Protein AF-A0AA96PUN8-F1 (afdb_monomer_lite)

Radius of gyration: 17.3 Å; chains: 1; bounding box: 35×37×58 Å

Structure (mmCIF, N/CA/C/O backbone):
data_AF-A0AA96PUN8-F1
#
_entry.id   AF-A0AA96PUN8-F1
#
loop_
_atom_site.group_PDB
_atom_site.id
_atom_site.type_symbol
_atom_site.label_atom_id
_atom_site.label_alt_id
_atom_site.label_comp_id
_atom_site.label_asym_id
_atom_site.label_entity_id
_atom_site.label_seq_id
_atom_site.pdbx_PDB_ins_code
_atom_site.Cartn_x
_atom_site.Cartn_y
_atom_site.Cartn_z
_atom_site.occupancy
_atom_site.B_iso_or_equiv
_atom_site.auth_seq_id
_atom_site.auth_comp_id
_atom_site.auth_asym_id
_atom_site.auth_atom_id
_atom_site.pdbx_PDB_model_num
ATOM 1 N N . MET A 1 1 ? 15.604 24.544 40.015 1.00 43.59 1 MET A N 1
ATOM 2 C CA . MET A 1 1 ? 14.631 24.270 38.938 1.00 43.59 1 MET A CA 1
ATOM 3 C C . MET A 1 1 ? 14.341 22.777 38.937 1.00 43.59 1 MET A C 1
ATOM 5 O O . MET A 1 1 ? 15.032 22.025 38.269 1.00 43.59 1 MET A O 1
ATOM 9 N N . THR A 1 2 ? 13.402 22.328 39.763 1.00 45.94 2 THR A N 1
ATOM 10 C CA . THR A 1 2 ? 12.961 20.927 39.797 1.00 45.94 2 THR A CA 1
ATOM 11 C C . THR A 1 2 ? 11.798 20.798 38.824 1.00 45.94 2 THR A C 1
ATOM 13 O O . THR A 1 2 ? 10.702 21.275 39.100 1.00 45.94 2 THR A O 1
ATOM 16 N N . GLY A 1 3 ? 12.058 20.238 37.643 1.00 51.56 3 GLY A N 1
ATOM 17 C CA . GLY A 1 3 ? 10.994 19.842 36.725 1.00 51.56 3 GLY A CA 1
ATOM 18 C C . GLY A 1 3 ? 10.163 18.724 37.355 1.00 51.56 3 GLY A C 1
ATOM 19 O O . GLY A 1 3 ? 10.712 17.826 37.992 1.00 51.56 3 GLY A O 1
ATOM 20 N N . ASN A 1 4 ? 8.841 18.793 37.218 1.00 48.91 4 ASN A N 1
ATOM 21 C CA . ASN A 1 4 ? 7.927 17.813 37.801 1.00 48.91 4 ASN A CA 1
ATOM 22 C C . ASN A 1 4 ? 8.054 16.454 37.089 1.00 48.91 4 ASN A C 1
ATOM 24 O O . ASN A 1 4 ? 7.504 16.265 36.006 1.00 48.91 4 ASN A O 1
ATOM 28 N N . ILE A 1 5 ? 8.734 15.505 37.739 1.00 67.62 5 ILE A N 1
ATOM 29 C CA . ILE A 1 5 ? 9.010 14.135 37.262 1.00 67.62 5 ILE A CA 1
ATOM 30 C C . ILE A 1 5 ? 7.718 13.378 36.888 1.00 67.62 5 ILE A C 1
ATOM 32 O O . ILE A 1 5 ? 7.649 12.748 35.840 1.00 67.62 5 ILE A O 1
ATOM 36 N N . TRP A 1 6 ? 6.646 13.556 37.664 1.00 57.12 6 TRP A N 1
ATOM 37 C CA . TRP A 1 6 ? 5.352 12.880 37.477 1.00 57.12 6 TRP A CA 1
ATOM 38 C C . TRP A 1 6 ? 4.591 13.240 36.191 1.00 57.12 6 TRP A C 1
ATOM 40 O O . TRP A 1 6 ? 3.678 12.519 35.794 1.00 57.12 6 TRP A O 1
ATOM 50 N N . ARG A 1 7 ? 4.890 14.396 35.580 1.00 66.44 7 ARG A N 1
ATOM 51 C CA . ARG A 1 7 ? 4.235 14.832 34.334 1.00 66.44 7 ARG A CA 1
ATOM 52 C C . ARG A 1 7 ? 4.849 14.122 33.132 1.00 66.44 7 ARG A C 1
ATOM 54 O O . ARG A 1 7 ? 4.115 13.635 32.284 1.00 66.44 7 ARG A O 1
ATOM 61 N N . LYS A 1 8 ? 6.177 14.000 33.150 1.00 64.88 8 LYS A N 1
ATOM 62 C CA . LYS A 1 8 ? 6.964 13.371 32.095 1.00 64.88 8 LYS A CA 1
ATOM 63 C C . LYS A 1 8 ? 6.662 11.875 31.967 1.00 64.88 8 LYS A C 1
ATOM 65 O O . LYS A 1 8 ? 6.353 11.422 30.882 1.00 64.88 8 LYS A O 1
ATOM 70 N N . GLU A 1 9 ? 6.586 11.146 33.084 1.00 67.62 9 GLU A N 1
ATOM 71 C CA . GLU A 1 9 ? 6.234 9.710 33.074 1.00 67.62 9 GLU A CA 1
ATOM 72 C C . GLU A 1 9 ? 4.839 9.415 32.488 1.00 67.62 9 GLU A C 1
ATOM 74 O O . GLU A 1 9 ? 4.594 8.324 31.976 1.00 67.62 9 GLU A O 1
ATOM 79 N N . LYS A 1 10 ? 3.893 10.361 32.594 1.00 66.44 10 LYS A N 1
ATOM 80 C CA . LYS A 1 10 ? 2.553 10.211 32.010 1.00 66.44 10 LYS A CA 1
ATOM 81 C C . LYS A 1 10 ? 2.542 10.488 30.510 1.00 66.44 10 LYS A C 1
ATOM 83 O O . LYS A 1 10 ? 1.826 9.782 29.815 1.00 66.44 10 LYS A O 1
ATOM 88 N N . GLU A 1 11 ? 3.298 11.486 30.056 1.00 66.62 11 GLU A N 1
ATOM 89 C CA . GLU A 1 11 ? 3.507 11.782 28.631 1.00 66.62 11 GLU A CA 1
ATOM 90 C C . GLU A 1 11 ? 4.247 10.616 27.953 1.00 66.62 11 GLU A C 1
ATOM 92 O O . GLU A 1 11 ? 3.703 10.030 27.026 1.00 66.62 11 GLU A O 1
ATOM 97 N N . ASP A 1 12 ? 5.368 10.149 28.517 1.00 70.31 12 ASP A N 1
ATOM 98 C CA . ASP A 1 12 ? 6.154 9.027 27.971 1.00 70.31 12 ASP A CA 1
ATOM 99 C C . ASP A 1 12 ? 5.308 7.740 27.815 1.00 70.31 12 ASP A C 1
ATOM 101 O O . ASP A 1 12 ? 5.407 7.017 26.824 1.00 70.31 12 ASP A O 1
ATOM 105 N N . ARG A 1 13 ? 4.426 7.448 28.785 1.00 71.31 13 ARG A N 1
ATOM 106 C CA . ARG A 1 13 ? 3.534 6.275 28.735 1.00 71.31 13 ARG A CA 1
ATOM 107 C C . ARG A 1 13 ? 2.400 6.425 27.714 1.00 71.31 13 ARG A C 1
ATOM 109 O O . ARG A 1 13 ? 1.951 5.421 27.165 1.00 71.31 13 ARG A O 1
ATOM 116 N N . GLN A 1 14 ? 1.917 7.649 27.506 1.00 67.50 14 GLN A N 1
ATOM 117 C CA . GLN A 1 14 ? 0.894 7.962 26.507 1.00 67.50 14 GLN A CA 1
ATOM 118 C C . GLN A 1 14 ? 1.475 7.790 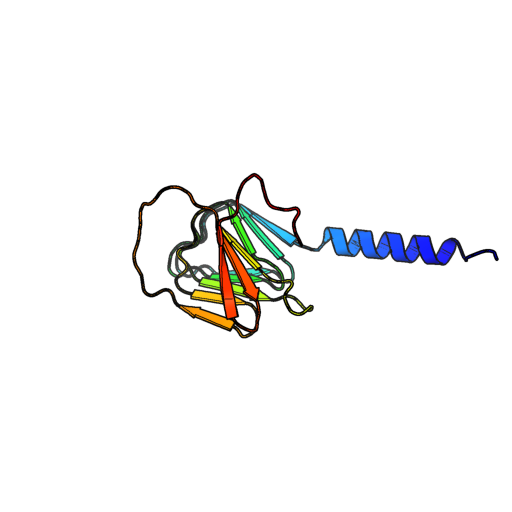25.094 1.00 67.50 14 GLN A C 1
ATOM 120 O O . GLN A 1 14 ? 0.859 7.121 24.264 1.00 67.50 14 GLN A O 1
ATOM 125 N N . ASP A 1 15 ? 2.694 8.290 24.872 1.00 70.31 15 ASP A N 1
ATOM 126 C CA . ASP A 1 15 ? 3.433 8.153 23.613 1.00 70.31 15 ASP A CA 1
ATOM 127 C C . ASP A 1 15 ? 3.705 6.672 23.286 1.00 70.31 15 ASP A C 1
ATOM 129 O O . ASP A 1 15 ? 3.528 6.231 22.150 1.00 70.31 15 ASP A O 1
ATOM 133 N N . GLU A 1 16 ? 4.062 5.850 24.283 1.00 71.69 16 GLU A N 1
ATOM 134 C CA . GLU A 1 16 ? 4.226 4.399 24.101 1.00 71.69 16 GLU A CA 1
ATOM 135 C C . GLU A 1 16 ? 2.927 3.678 23.693 1.00 71.69 16 GLU A C 1
ATOM 137 O O . GLU A 1 16 ? 2.965 2.723 22.909 1.00 71.69 16 GLU A O 1
ATOM 142 N N . GLU A 1 17 ? 1.773 4.082 24.230 1.00 69.50 17 GLU A N 1
ATOM 143 C CA . GLU A 1 17 ? 0.470 3.510 23.860 1.00 69.50 17 GLU A CA 1
ATOM 144 C C . GLU A 1 17 ? 0.008 3.948 22.466 1.00 69.50 17 GLU A C 1
ATOM 146 O O . GLU A 1 17 ? -0.569 3.136 21.732 1.00 69.50 17 GLU A O 1
ATOM 151 N N . GLU A 1 18 ? 0.297 5.188 22.068 1.00 67.50 18 GLU A N 1
ATOM 152 C CA . GLU A 1 18 ? 0.078 5.661 20.699 1.00 67.50 18 GLU A CA 1
ATOM 153 C C . GLU A 1 18 ? 0.979 4.917 19.709 1.00 67.50 18 GLU A C 1
ATOM 155 O O . GLU A 1 18 ? 0.481 4.386 18.712 1.00 67.50 18 GLU A O 1
ATOM 160 N N . LEU A 1 19 ? 2.267 4.748 20.033 1.00 67.88 19 LEU A N 1
ATOM 161 C CA . LEU A 1 19 ? 3.223 3.973 19.232 1.00 67.88 19 LEU A CA 1
ATOM 162 C C . LEU A 1 19 ? 2.802 2.508 19.058 1.00 67.88 19 LEU A C 1
ATOM 164 O O . LEU A 1 19 ? 3.011 1.930 17.990 1.00 67.88 19 LEU A O 1
ATOM 168 N N . LYS A 1 20 ? 2.165 1.894 20.064 1.00 66.44 20 LYS A N 1
ATOM 169 C CA . LYS A 1 20 ? 1.625 0.525 19.946 1.00 66.44 20 LYS A CA 1
ATOM 170 C C . LYS A 1 20 ? 0.480 0.407 18.940 1.00 66.44 20 LYS A C 1
ATOM 172 O O . LYS A 1 20 ? 0.241 -0.693 18.444 1.00 66.44 20 LYS A O 1
ATOM 177 N N . ASN A 1 21 ? -0.205 1.506 18.627 1.00 72.75 21 ASN A N 1
ATOM 178 C CA . ASN A 1 21 ? -1.385 1.511 17.766 1.00 72.75 21 ASN A CA 1
ATOM 179 C C . ASN A 1 21 ? -1.150 2.151 16.389 1.00 72.75 21 ASN A C 1
ATOM 181 O O . ASN A 1 21 ? -2.092 2.258 15.614 1.00 72.75 21 ASN A O 1
ATOM 185 N N . ILE A 1 22 ? 0.081 2.512 16.012 1.00 82.19 22 ILE A N 1
ATOM 186 C CA . ILE A 1 22 ? 0.343 3.192 14.725 1.00 82.19 22 ILE A CA 1
ATOM 187 C C . ILE A 1 22 ? 0.027 2.346 13.482 1.00 82.19 22 ILE A C 1
ATOM 189 O O . ILE A 1 22 ? -0.172 2.897 12.397 1.00 82.19 22 ILE A O 1
ATOM 193 N N . GLY A 1 23 ? -0.035 1.014 13.599 1.00 88.25 23 GLY A N 1
ATOM 194 C CA . GLY A 1 23 ? -0.301 0.161 12.446 1.00 88.25 23 GLY A CA 1
ATOM 195 C C . GLY A 1 23 ? -0.708 -1.274 12.762 1.00 88.25 23 GLY A C 1
ATOM 196 O O . GLY A 1 23 ? -0.356 -1.837 13.795 1.00 88.25 23 GLY A O 1
ATOM 197 N N . GLN A 1 24 ? -1.444 -1.872 11.828 1.00 94.12 24 GLN A N 1
ATOM 198 C CA . GLN A 1 24 ? -1.898 -3.262 11.873 1.00 94.12 24 GLN A CA 1
ATOM 199 C C . GLN A 1 24 ? -1.130 -4.146 10.885 1.00 94.12 24 GLN A C 1
ATOM 201 O O . GLN A 1 24 ? -0.546 -3.668 9.912 1.00 94.12 24 GLN A O 1
ATOM 206 N N . PHE A 1 25 ? -1.181 -5.461 11.101 1.00 96.50 25 PHE A N 1
ATOM 207 C CA . PHE A 1 25 ? -0.645 -6.453 10.171 1.00 96.50 25 PHE A CA 1
ATOM 208 C C . PHE A 1 25 ? -1.762 -7.334 9.619 1.00 96.50 25 PHE A C 1
ATOM 210 O O . PHE A 1 25 ? -2.535 -7.919 10.374 1.00 96.50 25 PHE A O 1
ATOM 217 N N . PHE A 1 26 ? -1.778 -7.506 8.302 1.00 97.94 26 PHE A N 1
ATOM 218 C CA . PHE A 1 26 ? -2.610 -8.482 7.611 1.00 97.94 26 PHE A CA 1
ATOM 219 C C . PHE A 1 26 ? -1.717 -9.479 6.871 1.00 97.94 26 PHE A C 1
ATOM 221 O O . PHE A 1 26 ? -0.793 -9.091 6.159 1.00 97.94 26 PHE A O 1
ATOM 228 N N . ARG A 1 27 ? -1.979 -10.778 7.036 1.00 98.19 27 ARG A N 1
ATOM 229 C CA . ARG A 1 27 ? -1.271 -11.852 6.324 1.00 98.19 27 ARG A CA 1
ATOM 230 C C . ARG A 1 27 ? -2.231 -12.527 5.359 1.00 98.19 27 ARG A C 1
ATOM 232 O O . ARG A 1 27 ? -3.192 -13.154 5.794 1.00 98.19 27 ARG A O 1
ATOM 239 N N . GLY A 1 28 ? -1.943 -12.430 4.066 1.00 97.75 28 GLY A N 1
ATOM 240 C CA . GLY A 1 28 ? -2.759 -13.026 3.017 1.00 97.75 28 GLY A CA 1
ATOM 241 C C . GLY A 1 28 ? -2.866 -12.150 1.776 1.00 97.75 28 GLY A C 1
ATOM 242 O O . GLY A 1 28 ? -2.435 -11.000 1.756 1.00 97.75 28 GLY A O 1
ATOM 243 N N . THR A 1 29 ? -3.468 -12.719 0.736 1.00 98.12 29 THR A N 1
ATOM 244 C CA . THR A 1 29 ? -3.746 -12.018 -0.519 1.00 98.12 29 THR A CA 1
ATOM 245 C C . THR A 1 29 ? -5.174 -11.496 -0.520 1.00 98.12 29 THR A C 1
ATOM 247 O O . THR A 1 29 ? -6.116 -12.274 -0.355 1.00 98.12 29 THR A O 1
ATOM 250 N N . LEU A 1 30 ? -5.326 -10.201 -0.780 1.00 98.38 30 LEU A N 1
ATOM 251 C CA . LEU A 1 30 ? -6.609 -9.570 -1.058 1.00 98.38 30 LEU A CA 1
ATOM 252 C C . LEU A 1 30 ? -6.995 -9.822 -2.513 1.00 98.38 30 LEU A C 1
ATOM 254 O O . LEU A 1 30 ? -6.222 -9.550 -3.431 1.00 98.38 30 LEU A O 1
ATOM 258 N N . ARG A 1 31 ? -8.188 -10.369 -2.717 1.00 97.62 31 ARG A N 1
ATOM 259 C CA . ARG A 1 31 ? -8.739 -10.784 -4.010 1.00 97.62 31 ARG A CA 1
ATOM 260 C C . ARG A 1 31 ? -9.883 -9.868 -4.434 1.00 97.62 31 ARG A C 1
ATOM 262 O O . ARG A 1 31 ? -10.375 -9.063 -3.651 1.00 97.62 31 ARG A O 1
ATOM 269 N N . PHE A 1 32 ? -10.311 -10.019 -5.685 1.00 96.50 32 PHE A N 1
ATOM 270 C CA . PHE A 1 32 ? -11.403 -9.251 -6.279 1.00 96.50 32 PHE A CA 1
ATOM 271 C C . PHE A 1 32 ? -12.619 -9.124 -5.344 1.00 96.50 32 PHE A C 1
ATOM 273 O O . PHE A 1 32 ? -13.109 -10.124 -4.816 1.00 96.50 32 PHE A O 1
ATOM 280 N N . GLY A 1 33 ? -13.102 -7.895 -5.159 1.00 96.44 33 GLY A N 1
ATOM 281 C CA . GLY A 1 33 ? -14.257 -7.569 -4.324 1.00 96.44 33 GLY A CA 1
ATOM 282 C C . GLY A 1 33 ? -13.975 -7.517 -2.820 1.00 96.44 33 GLY A C 1
ATOM 283 O O . GLY A 1 33 ? -14.852 -7.106 -2.066 1.00 96.44 33 GLY A O 1
ATOM 284 N N . GLN A 1 34 ? -12.782 -7.909 -2.363 1.00 98.44 34 GLN A N 1
ATOM 285 C CA . GLN A 1 34 ? -12.419 -7.807 -0.952 1.00 98.44 34 GLN A CA 1
ATOM 286 C C . GLN A 1 34 ? -11.983 -6.385 -0.601 1.00 98.44 34 GLN A C 1
ATOM 288 O O . GLN A 1 34 ? -11.261 -5.736 -1.361 1.00 98.44 34 GLN A O 1
ATOM 293 N N . VAL A 1 35 ? -12.395 -5.938 0.584 1.00 98.56 35 VAL A N 1
ATOM 294 C CA . VAL A 1 35 ? -12.044 -4.635 1.148 1.00 98.56 35 VAL A CA 1
ATOM 295 C C . VAL A 1 35 ? -11.385 -4.856 2.504 1.00 98.56 35 VAL A C 1
ATOM 297 O O . VAL A 1 35 ? -11.927 -5.574 3.343 1.00 98.56 35 VAL A O 1
ATOM 300 N N . LEU A 1 36 ? -10.215 -4.254 2.705 1.00 98.31 36 LEU A N 1
ATOM 301 C CA . LEU A 1 36 ? -9.506 -4.225 3.981 1.00 98.31 36 LEU A CA 1
ATOM 302 C C . LEU A 1 36 ? -9.435 -2.787 4.481 1.00 98.31 36 LEU A C 1
ATOM 304 O O . LEU A 1 36 ? -8.828 -1.944 3.824 1.00 98.31 36 LEU A O 1
ATOM 308 N N . GLU A 1 37 ? -10.042 -2.523 5.633 1.00 98.06 37 GLU A N 1
ATOM 309 C CA . GLU A 1 37 ? -10.086 -1.197 6.249 1.00 98.06 37 GLU A CA 1
ATOM 310 C C . GLU A 1 37 ? -9.313 -1.193 7.571 1.00 98.06 37 GLU A C 1
ATOM 312 O O . GLU A 1 37 ? -9.433 -2.125 8.366 1.00 98.06 37 GLU A O 1
ATOM 317 N N . SER A 1 38 ? -8.520 -0.147 7.799 1.00 95.94 38 SER A N 1
ATOM 318 C CA . SER A 1 38 ? -7.776 0.085 9.037 1.00 95.94 38 SER A CA 1
ATOM 319 C C . SER A 1 38 ? -7.932 1.534 9.494 1.00 95.94 38 SER A C 1
ATOM 321 O O . SER A 1 38 ? -7.754 2.473 8.713 1.00 95.94 38 SER A O 1
ATOM 323 N N . GLU A 1 39 ? -8.207 1.723 10.784 1.00 93.81 39 GLU A N 1
ATOM 324 C CA . GLU A 1 39 ? -8.216 3.038 11.445 1.00 93.81 39 GLU A CA 1
ATOM 325 C C . GLU A 1 39 ? -6.800 3.556 11.754 1.00 93.81 39 GLU A C 1
ATOM 327 O O . GLU A 1 39 ? -6.645 4.633 12.322 1.00 93.81 39 GLU A O 1
ATOM 332 N N . THR A 1 40 ? -5.766 2.805 11.371 1.00 94.12 40 THR A N 1
ATOM 333 C CA . THR A 1 40 ? -4.348 3.142 11.546 1.00 94.12 40 THR A CA 1
ATOM 334 C C . THR A 1 40 ? -3.585 2.765 10.268 1.00 94.12 40 THR A C 1
ATOM 336 O O . THR A 1 40 ? -4.202 2.427 9.248 1.00 94.12 40 THR A O 1
ATOM 339 N N . GLY A 1 41 ? -2.250 2.802 10.269 1.00 95.50 41 GLY A N 1
ATOM 340 C CA . GLY A 1 41 ? -1.470 2.235 9.165 1.00 95.50 41 GLY A CA 1
ATOM 341 C C . GLY A 1 41 ? -1.724 0.732 8.979 1.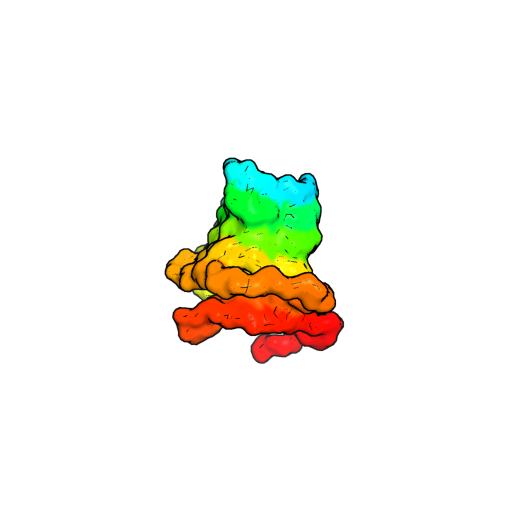00 95.50 41 GLY A C 1
ATOM 342 O O . GLY A 1 41 ? -2.257 0.054 9.861 1.00 95.50 41 GLY A O 1
ATOM 343 N N . ILE A 1 42 ? -1.339 0.171 7.833 1.00 97.38 42 ILE A N 1
ATOM 344 C CA . ILE A 1 42 ? -1.429 -1.280 7.627 1.00 97.38 42 ILE A CA 1
ATOM 345 C C . ILE A 1 42 ? -0.272 -1.842 6.812 1.00 97.38 42 ILE A C 1
ATOM 347 O O . ILE A 1 42 ? 0.096 -1.323 5.757 1.00 97.38 42 ILE A O 1
ATOM 351 N N . VAL A 1 43 ? 0.270 -2.955 7.298 1.00 98.19 43 VAL A N 1
ATOM 352 C CA . VAL A 1 43 ? 1.255 -3.778 6.604 1.00 98.19 43 VAL A CA 1
ATOM 353 C C . VAL A 1 43 ? 0.578 -5.056 6.123 1.00 98.19 43 VAL A C 1
ATOM 355 O O . VAL A 1 43 ? 0.079 -5.858 6.910 1.00 98.19 43 VAL A O 1
ATOM 358 N N . ILE A 1 44 ? 0.589 -5.262 4.814 1.00 98.69 44 ILE A N 1
ATOM 359 C CA . ILE A 1 44 ? 0.041 -6.427 4.129 1.00 98.69 44 ILE A CA 1
ATOM 360 C C . ILE A 1 44 ? 1.211 -7.325 3.746 1.00 98.69 44 ILE A C 1
ATOM 362 O O . ILE A 1 44 ? 2.056 -6.958 2.932 1.00 98.69 44 ILE A O 1
ATOM 366 N N . ILE A 1 45 ? 1.260 -8.515 4.332 1.00 98.38 45 ILE A N 1
ATOM 367 C CA . ILE A 1 45 ? 2.194 -9.577 3.965 1.00 98.38 45 ILE A CA 1
ATOM 368 C C . ILE A 1 45 ? 1.469 -10.474 2.961 1.00 98.38 45 ILE A C 1
ATOM 370 O O . ILE A 1 45 ? 0.782 -11.428 3.341 1.00 98.38 45 ILE A O 1
ATOM 374 N N . GLY A 1 46 ? 1.576 -10.108 1.685 1.00 98.06 46 GLY A N 1
ATOM 375 C CA . GLY A 1 46 ? 0.858 -10.723 0.575 1.00 98.06 46 GLY A CA 1
ATOM 376 C C . GLY A 1 46 ? 0.577 -9.728 -0.548 1.00 98.06 46 GLY A C 1
ATOM 377 O O . GLY A 1 46 ? 1.129 -8.627 -0.580 1.00 98.06 46 GLY A O 1
ATOM 378 N N . ASP A 1 47 ? -0.289 -10.128 -1.475 1.00 98.00 47 ASP A N 1
ATOM 379 C CA . ASP A 1 47 ? -0.640 -9.330 -2.650 1.00 98.00 47 ASP A CA 1
ATOM 380 C C . ASP A 1 47 ? -2.000 -8.631 -2.487 1.00 98.00 47 ASP A C 1
ATOM 382 O O . ASP A 1 47 ? -2.889 -9.093 -1.769 1.00 98.00 47 ASP A O 1
ATOM 386 N N . VAL A 1 48 ? -2.183 -7.534 -3.217 1.00 98.25 48 VAL A N 1
ATOM 387 C CA . VAL A 1 48 ? -3.468 -6.859 -3.416 1.00 98.25 48 VAL A CA 1
ATOM 388 C C . VAL A 1 48 ? -3.817 -6.982 -4.892 1.00 98.25 48 VAL A C 1
ATOM 390 O O . VAL A 1 48 ? -3.276 -6.259 -5.730 1.00 98.25 48 VAL A O 1
ATOM 393 N N . GLU A 1 49 ? -4.683 -7.930 -5.228 1.00 97.75 49 GLU A N 1
ATOM 394 C CA . GLU A 1 49 ? -5.044 -8.241 -6.613 1.00 97.75 49 GLU A CA 1
ATOM 395 C C . GLU A 1 49 ? -6.030 -7.216 -7.215 1.00 97.75 49 GLU A C 1
ATOM 397 O O . GLU A 1 49 ? -6.660 -6.451 -6.481 1.00 97.75 49 GLU A O 1
ATOM 402 N N . PRO A 1 50 ? -6.176 -7.176 -8.556 1.00 96.69 50 PRO A N 1
ATOM 403 C CA . PRO A 1 50 ? -7.147 -6.320 -9.238 1.00 96.69 50 PRO A CA 1
ATOM 404 C C . PRO A 1 50 ? -8.564 -6.448 -8.668 1.00 96.69 50 PRO A C 1
ATOM 406 O O . PRO A 1 50 ? -9.031 -7.553 -8.371 1.00 96.69 50 PRO A O 1
ATOM 409 N N . GLY A 1 51 ? -9.251 -5.315 -8.522 1.00 96.50 51 GLY A N 1
ATOM 410 C CA . GLY A 1 51 ? -10.585 -5.237 -7.925 1.00 96.50 51 GLY A CA 1
ATOM 411 C C . GLY A 1 51 ? -10.639 -5.461 -6.410 1.00 96.50 51 GLY A C 1
ATOM 412 O O . GLY A 1 51 ? -11.736 -5.456 -5.855 1.00 96.50 51 GLY A O 1
ATOM 413 N N . ALA A 1 52 ? -9.503 -5.667 -5.736 1.00 98.50 52 ALA A N 1
ATOM 414 C CA . ALA A 1 52 ? -9.417 -5.578 -4.283 1.00 98.50 52 ALA A CA 1
ATOM 415 C C . ALA A 1 52 ? -9.143 -4.135 -3.834 1.00 98.50 52 ALA A C 1
ATOM 417 O O . ALA A 1 52 ? -8.555 -3.344 -4.581 1.00 98.50 52 ALA A O 1
ATOM 418 N N . GLN A 1 53 ? -9.528 -3.805 -2.602 1.00 98.62 53 GLN A N 1
ATOM 419 C CA . GLN A 1 53 ? -9.391 -2.463 -2.045 1.00 98.62 53 GLN A CA 1
ATOM 420 C C . GLN A 1 53 ? -8.769 -2.476 -0.647 1.00 98.62 53 GLN A C 1
ATOM 422 O O . GLN A 1 53 ? -9.142 -3.274 0.209 1.00 98.62 53 GLN A O 1
ATOM 427 N N . VAL A 1 54 ? -7.847 -1.546 -0.407 1.00 98.69 54 VAL A N 1
ATOM 428 C CA . VAL A 1 54 ? -7.264 -1.276 0.914 1.00 98.69 54 VAL A CA 1
ATOM 429 C C . VAL A 1 54 ? -7.552 0.171 1.295 1.00 98.69 54 VAL A C 1
ATOM 431 O O . VAL A 1 54 ? -7.317 1.072 0.490 1.00 98.69 54 VAL A O 1
ATOM 434 N N . ILE A 1 55 ? -8.045 0.403 2.508 1.00 98.44 55 ILE A N 1
ATOM 435 C CA . ILE A 1 55 ? -8.300 1.729 3.076 1.00 98.44 55 ILE A CA 1
ATOM 436 C C . ILE A 1 55 ? -7.586 1.814 4.422 1.00 98.44 55 ILE A C 1
ATOM 438 O O . ILE A 1 55 ? -7.820 0.983 5.292 1.00 98.44 55 ILE A O 1
ATOM 442 N N . ALA A 1 56 ? -6.728 2.811 4.608 1.00 97.56 56 ALA A N 1
ATOM 443 C CA . ALA A 1 56 ? -6.017 3.017 5.864 1.00 97.56 56 ALA A CA 1
ATOM 444 C C . ALA A 1 56 ? -6.024 4.490 6.275 1.00 97.56 56 ALA A C 1
ATOM 446 O O . ALA A 1 56 ? -5.736 5.373 5.460 1.00 97.56 56 ALA A O 1
ATOM 447 N N . ARG A 1 57 ? -6.269 4.747 7.565 1.00 94.81 57 ARG A N 1
ATOM 448 C CA . ARG A 1 57 ? -5.958 6.030 8.220 1.00 94.81 57 ARG A CA 1
ATOM 449 C C . ARG A 1 57 ? -4.512 6.058 8.719 1.00 94.81 57 ARG A C 1
ATOM 451 O O . ARG A 1 57 ? -4.218 6.402 9.855 1.00 94.81 57 ARG A O 1
ATOM 458 N N . GLY A 1 58 ? -3.614 5.654 7.836 1.00 94.75 58 GLY A N 1
ATOM 459 C CA . GLY A 1 58 ? -2.182 5.828 7.965 1.00 94.75 58 GLY A CA 1
ATOM 460 C C . GLY A 1 58 ? -1.521 5.446 6.650 1.00 94.75 58 GLY A C 1
ATOM 461 O O . GLY A 1 58 ? -2.146 5.457 5.582 1.00 94.75 58 GLY A O 1
ATOM 462 N N . SER A 1 59 ? -0.255 5.063 6.734 1.00 96.75 59 SER A N 1
ATOM 463 C CA . SER A 1 59 ? 0.484 4.529 5.593 1.00 96.75 59 SER A CA 1
ATOM 464 C C . SER A 1 59 ? 0.108 3.077 5.292 1.00 96.75 59 SER A C 1
ATOM 466 O O . SER A 1 59 ? -0.249 2.307 6.185 1.00 96.75 59 SER A O 1
ATOM 468 N N . VAL A 1 60 ? 0.222 2.688 4.021 1.00 98.25 60 VAL A N 1
ATOM 469 C CA . VAL A 1 60 ? -0.017 1.312 3.561 1.00 98.25 60 VAL A CA 1
ATOM 470 C C . VAL A 1 60 ? 1.282 0.720 3.035 1.00 98.25 60 VAL A C 1
ATOM 472 O O . VAL A 1 60 ? 1.907 1.275 2.134 1.00 98.25 60 VAL A O 1
ATOM 475 N N . VAL A 1 61 ? 1.675 -0.441 3.547 1.00 98.19 61 VAL A N 1
ATOM 476 C CA . VAL A 1 61 ? 2.855 -1.173 3.077 1.00 98.19 61 VAL A CA 1
ATOM 477 C C . VAL A 1 61 ? 2.423 -2.537 2.568 1.00 98.19 61 VAL A C 1
ATOM 479 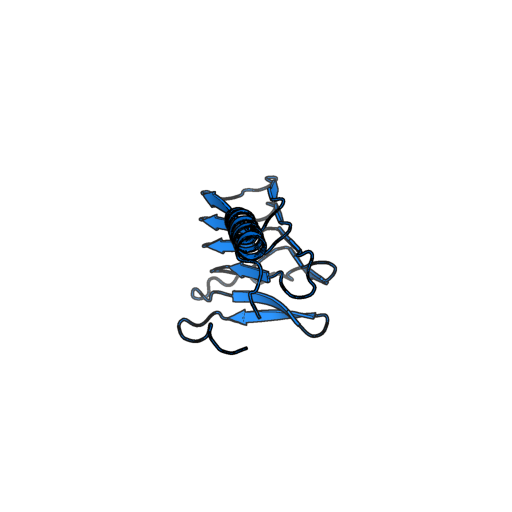O O . VAL A 1 61 ? 1.888 -3.340 3.320 1.00 98.19 61 VAL A O 1
ATOM 482 N N . VAL A 1 62 ? 2.680 -2.826 1.295 1.00 98.31 62 VAL A N 1
ATOM 483 C CA . VAL A 1 62 ? 2.399 -4.124 0.674 1.00 98.31 62 VAL A CA 1
ATOM 484 C C . VAL A 1 62 ? 3.713 -4.857 0.433 1.00 98.31 62 VAL A C 1
ATOM 486 O O . VAL A 1 62 ? 4.469 -4.551 -0.491 1.00 98.31 62 VAL A O 1
ATOM 489 N N . ILE A 1 63 ? 3.991 -5.867 1.248 1.00 97.56 63 ILE A N 1
ATOM 490 C CA . ILE A 1 63 ? 5.113 -6.788 1.050 1.00 97.56 63 ILE A CA 1
ATOM 491 C C . ILE A 1 63 ? 4.711 -7.821 -0.019 1.00 97.56 63 ILE A C 1
ATOM 493 O O . ILE A 1 63 ? 4.527 -9.002 0.262 1.00 97.56 63 ILE A O 1
ATOM 497 N N . GLY A 1 64 ? 4.520 -7.336 -1.250 1.00 96.19 64 GLY A N 1
ATOM 498 C CA . GLY A 1 64 ? 4.021 -8.096 -2.397 1.00 96.19 64 GLY A CA 1
ATOM 499 C C . GLY A 1 64 ? 3.670 -7.199 -3.589 1.00 96.19 64 GLY A C 1
ATOM 500 O O . GLY A 1 64 ? 4.218 -6.099 -3.746 1.00 96.19 64 GLY A O 1
ATOM 501 N N . HIS A 1 65 ? 2.761 -7.674 -4.441 1.00 95.81 65 HIS A N 1
ATOM 502 C CA . HIS A 1 65 ? 2.223 -6.932 -5.577 1.00 95.81 65 HIS A CA 1
ATOM 503 C C . HIS A 1 65 ? 1.007 -6.108 -5.177 1.00 95.81 65 HIS A C 1
ATOM 505 O O . HIS A 1 65 ? -0.026 -6.640 -4.781 1.00 95.81 65 HIS A O 1
ATOM 511 N N . LEU A 1 66 ? 1.094 -4.801 -5.385 1.00 96.69 66 LEU A N 1
ATOM 512 C CA . LEU A 1 66 ? -0.044 -3.901 -5.317 1.00 96.69 66 LEU A CA 1
ATOM 513 C C . LEU A 1 66 ? -0.590 -3.688 -6.735 1.00 96.69 66 LEU A C 1
ATOM 515 O O . LEU A 1 66 ? -0.039 -2.881 -7.485 1.00 96.69 66 LEU A O 1
ATOM 519 N N . LYS A 1 67 ? -1.647 -4.423 -7.096 1.00 95.94 67 LYS A N 1
ATOM 520 C CA . LYS A 1 67 ? -2.378 -4.306 -8.374 1.00 95.94 67 LYS A CA 1
ATOM 521 C C . LYS A 1 67 ? -3.774 -3.709 -8.205 1.00 95.94 67 LYS A C 1
ATOM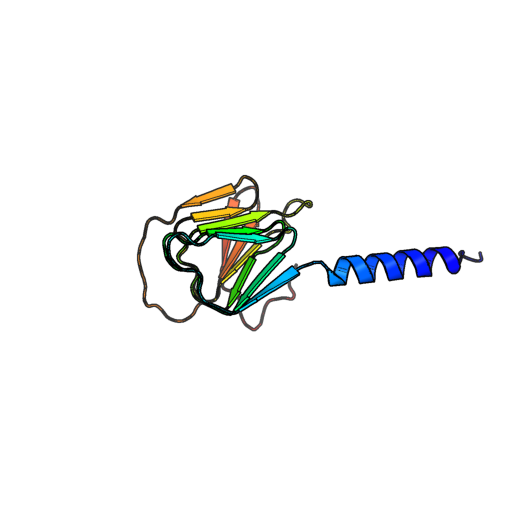 523 O O . LYS A 1 67 ? -4.270 -3.086 -9.132 1.00 95.94 67 LYS A O 1
ATOM 528 N N . GLY A 1 68 ? -4.406 -3.911 -7.051 1.00 97.06 68 GLY A N 1
ATOM 529 C CA . GLY A 1 68 ? -5.725 -3.362 -6.743 1.00 97.06 68 GLY A CA 1
ATOM 530 C C . GLY A 1 68 ? -5.704 -1.867 -6.427 1.00 97.06 68 GLY A C 1
ATOM 531 O O . GLY A 1 68 ? -4.809 -1.118 -6.834 1.00 97.06 68 GLY A O 1
ATOM 532 N N . THR A 1 69 ? -6.713 -1.437 -5.680 1.00 98.19 69 THR A N 1
ATOM 533 C CA . THR A 1 69 ? -6.905 -0.045 -5.281 1.00 98.19 69 THR A CA 1
ATOM 534 C C . THR A 1 69 ? -6.474 0.181 -3.835 1.00 98.19 69 THR A C 1
ATOM 536 O O . THR A 1 69 ? -6.749 -0.634 -2.957 1.00 98.19 69 THR A O 1
ATOM 539 N N . VAL A 1 70 ? -5.828 1.314 -3.565 1.00 98.38 70 VAL A N 1
ATOM 540 C CA . VAL A 1 70 ? -5.422 1.692 -2.208 1.00 98.38 70 VAL A CA 1
ATOM 541 C C . VAL A 1 70 ? -5.728 3.155 -1.905 1.00 98.38 70 VAL A C 1
ATOM 543 O O . VAL A 1 70 ? -5.486 4.051 -2.722 1.00 98.38 70 VAL A O 1
ATOM 546 N N . TYR A 1 71 ? -6.233 3.371 -0.696 1.00 98.25 71 TYR A N 1
ATOM 547 C CA . TYR A 1 71 ? -6.531 4.656 -0.090 1.00 98.25 71 TYR A CA 1
ATOM 548 C C . TYR A 1 71 ? -5.729 4.777 1.207 1.00 98.25 71 TYR A C 1
ATOM 550 O O . TYR A 1 71 ? -5.906 3.971 2.117 1.00 98.25 71 TYR A O 1
ATOM 558 N N . ALA A 1 72 ? -4.854 5.774 1.284 1.00 97.62 72 ALA A N 1
ATOM 559 C CA . ALA A 1 72 ? -4.057 6.087 2.465 1.00 97.62 72 ALA A CA 1
ATOM 560 C C . ALA A 1 72 ? -4.285 7.545 2.884 1.00 97.62 72 ALA A C 1
ATOM 562 O O . ALA A 1 72 ? -4.501 8.419 2.039 1.00 97.62 72 ALA A O 1
ATOM 563 N N . GLN A 1 73 ? -4.226 7.831 4.179 1.00 95.00 73 GLN A N 1
ATOM 564 C CA . GLN A 1 73 ? -4.274 9.194 4.714 1.00 95.00 73 GLN A CA 1
ATOM 565 C C . GLN A 1 73 ? -3.680 9.229 6.121 1.00 95.00 73 GLN A C 1
ATOM 567 O O . GLN A 1 73 ? -3.806 8.254 6.844 1.00 95.00 73 GLN A O 1
ATOM 572 N N . SER A 1 74 ? -3.087 10.348 6.523 1.00 89.25 74 SER A N 1
ATOM 573 C CA . SER A 1 74 ? -2.665 10.606 7.907 1.00 89.25 74 SER A CA 1
ATOM 574 C C . SER A 1 74 ? -3.386 11.869 8.389 1.00 89.25 74 SER A C 1
ATOM 576 O O . SER A 1 74 ? -3.726 12.708 7.543 1.00 89.25 74 SER A O 1
ATOM 578 N N . PRO A 1 75 ? -3.656 12.017 9.700 1.00 83.44 75 PRO A N 1
ATOM 579 C CA . PRO A 1 75 ? -4.063 13.295 10.276 1.00 83.44 75 PRO A CA 1
ATOM 580 C C . PRO A 1 75 ? -3.077 14.421 9.949 1.00 83.44 75 PRO A C 1
ATOM 582 O O . PRO A 1 75 ? -3.501 15.548 9.689 1.00 83.44 75 PRO A O 1
ATOM 585 N N . GLU A 1 76 ? -1.780 14.110 9.906 1.00 81.19 76 GLU A N 1
ATOM 586 C CA . GLU A 1 76 ? -0.744 15.089 9.608 1.00 81.19 76 GLU A CA 1
ATOM 587 C C . GLU A 1 76 ? -0.440 15.169 8.099 1.00 81.19 76 GLU A C 1
ATOM 589 O O . GLU A 1 76 ? -0.284 14.144 7.415 1.00 81.19 76 GLU A O 1
ATOM 594 N N . PRO A 1 77 ? -0.361 16.386 7.526 1.00 75.31 77 PRO A N 1
ATOM 595 C CA . PRO A 1 77 ? -0.066 16.563 6.111 1.00 75.31 77 PRO A CA 1
ATOM 596 C C . PRO A 1 77 ? 1.299 15.989 5.716 1.00 75.31 77 PRO A C 1
ATOM 598 O O . PRO A 1 77 ? 2.331 16.379 6.244 1.00 75.31 77 PRO A O 1
ATOM 601 N N . GLY A 1 78 ? 1.310 15.124 4.701 1.00 76.12 78 GLY A N 1
ATOM 602 C CA . GLY A 1 78 ? 2.546 14.623 4.089 1.00 76.12 78 GLY A CA 1
ATOM 603 C C . GLY A 1 78 ? 3.133 13.360 4.723 1.00 76.12 78 GLY A C 1
ATOM 604 O O . GLY A 1 78 ? 4.030 12.774 4.124 1.00 76.12 78 GLY A O 1
ATOM 605 N N . GLU A 1 79 ? 2.598 12.889 5.850 1.00 86.00 79 GLU A N 1
ATOM 606 C CA . GLU A 1 79 ? 3.111 11.683 6.516 1.00 86.00 79 GLU A CA 1
ATOM 607 C C . GLU A 1 79 ? 2.666 10.370 5.864 1.00 86.00 79 GLU A C 1
ATOM 609 O O . GLU A 1 79 ? 3.376 9.365 5.901 1.00 86.00 79 GLU A O 1
ATOM 614 N N . ALA A 1 80 ? 1.479 10.354 5.254 1.00 94.00 80 ALA A N 1
ATOM 615 C CA . ALA A 1 80 ? 0.960 9.139 4.644 1.00 94.00 80 ALA A CA 1
ATOM 616 C C . ALA A 1 80 ? 1.708 8.787 3.354 1.00 94.00 80 ALA A C 1
ATOM 618 O O . ALA A 1 80 ? 1.836 9.595 2.427 1.00 94.00 80 ALA A O 1
ATOM 619 N N . PHE A 1 81 ? 2.106 7.525 3.256 1.00 96.12 81 PHE A N 1
ATOM 620 C CA . PHE A 1 81 ? 2.714 6.951 2.066 1.00 96.12 81 PHE A CA 1
ATOM 621 C C . PHE A 1 81 ? 2.119 5.582 1.740 1.00 96.12 81 PHE A C 1
ATOM 623 O O . PHE A 1 81 ? 1.486 4.917 2.562 1.00 96.12 81 PHE A O 1
ATOM 630 N N . VAL A 1 82 ? 2.352 5.141 0.509 1.00 97.88 82 VAL A N 1
ATOM 631 C CA . VAL A 1 82 ? 2.077 3.776 0.070 1.00 97.88 82 VAL A CA 1
ATOM 632 C C . VAL A 1 82 ? 3.372 3.164 -0.430 1.00 97.88 82 VAL A C 1
ATOM 634 O O . VAL A 1 82 ? 3.978 3.701 -1.351 1.00 97.88 82 VAL A O 1
ATOM 637 N N . ALA A 1 83 ? 3.789 2.032 0.122 1.00 97.44 83 ALA A N 1
ATOM 638 C CA . ALA A 1 83 ? 4.963 1.297 -0.338 1.00 97.44 83 ALA A CA 1
ATOM 639 C C . ALA A 1 83 ? 4.575 -0.098 -0.836 1.00 97.44 83 ALA A C 1
ATOM 641 O O . ALA A 1 83 ? 3.676 -0.729 -0.286 1.00 97.44 83 ALA A O 1
ATOM 642 N N . ALA A 1 84 ? 5.249 -0.589 -1.876 1.00 96.81 84 ALA A N 1
ATOM 643 C CA . ALA A 1 84 ? 5.065 -1.955 -2.362 1.00 96.81 84 ALA A CA 1
ATOM 644 C C . ALA A 1 84 ? 6.333 -2.510 -3.019 1.00 96.81 84 ALA A C 1
ATOM 646 O O . ALA A 1 84 ? 7.087 -1.749 -3.629 1.00 96.81 84 ALA A O 1
ATOM 647 N N . LEU A 1 85 ? 6.544 -3.831 -2.959 1.00 94.81 85 LEU A N 1
ATOM 648 C CA . LEU A 1 85 ? 7.645 -4.496 -3.683 1.00 94.81 85 LEU A CA 1
ATOM 649 C C . LEU A 1 85 ? 7.458 -4.407 -5.203 1.00 94.81 85 LEU A C 1
ATOM 651 O O . LEU A 1 85 ? 8.418 -4.174 -5.940 1.00 94.81 85 LEU A O 1
ATOM 655 N N . TYR A 1 86 ? 6.207 -4.533 -5.649 1.00 92.44 86 TYR A N 1
ATOM 656 C CA . TYR A 1 86 ? 5.781 -4.271 -7.018 1.00 92.44 86 TYR A CA 1
ATOM 657 C C . TYR A 1 86 ? 4.574 -3.336 -6.988 1.00 92.44 86 TYR A C 1
ATOM 659 O O . TYR A 1 86 ? 3.530 -3.671 -6.431 1.00 92.44 86 TYR A O 1
ATOM 667 N N . MET A 1 87 ? 4.717 -2.150 -7.577 1.00 92.94 87 MET A N 1
ATOM 668 C CA . MET A 1 87 ? 3.695 -1.104 -7.527 1.00 92.94 87 MET A CA 1
ATOM 669 C C . MET A 1 87 ? 3.070 -0.886 -8.906 1.00 92.94 87 MET A C 1
ATOM 671 O O . MET A 1 87 ? 3.564 -0.082 -9.704 1.00 92.94 87 MET A O 1
ATOM 675 N N . GLU A 1 88 ? 1.965 -1.588 -9.152 1.00 92.88 88 GLU A N 1
ATOM 676 C CA . GLU A 1 88 ? 1.137 -1.502 -10.361 1.00 92.88 88 GLU A CA 1
ATOM 677 C C . GLU A 1 88 ? -0.361 -1.259 -10.028 1.00 92.88 88 GLU A C 1
ATOM 679 O O . GLU A 1 88 ? -1.216 -1.921 -10.616 1.00 92.88 88 GLU A O 1
ATOM 684 N N . PRO A 1 89 ? -0.717 -0.338 -9.102 1.00 95.12 89 PRO A N 1
ATOM 685 C CA . PRO A 1 89 ? -2.091 -0.203 -8.613 1.00 95.12 89 PRO A CA 1
ATOM 686 C C . PRO A 1 89 ? -3.050 0.253 -9.712 1.00 95.12 89 PRO A C 1
ATOM 688 O O . PRO A 1 89 ? -2.724 1.163 -10.476 1.00 95.12 89 PRO A O 1
ATOM 691 N N . GLU A 1 90 ? -4.272 -0.274 -9.723 1.00 95.44 90 GLU A N 1
ATOM 692 C CA . GLU A 1 90 ? -5.398 0.286 -10.482 1.00 95.44 90 GLU A CA 1
ATOM 693 C C . GLU A 1 90 ? -5.605 1.763 -10.126 1.00 95.44 90 GLU A C 1
ATOM 695 O O . GLU A 1 90 ? -5.714 2.632 -11.003 1.00 95.44 90 GLU A O 1
ATOM 700 N N . LEU A 1 91 ? -5.583 2.053 -8.823 1.00 96.75 91 LEU A N 1
ATOM 701 C CA . LEU A 1 91 ? -5.713 3.389 -8.268 1.00 96.75 91 LEU A CA 1
ATOM 702 C C . LEU A 1 91 ? -4.911 3.505 -6.971 1.00 96.75 91 LEU A C 1
ATOM 704 O O . LEU A 1 91 ? -5.013 2.669 -6.077 1.00 96.75 91 LEU A O 1
ATOM 708 N N . ILE A 1 92 ? -4.143 4.586 -6.864 1.00 97.56 92 ILE A N 1
ATOM 709 C CA . ILE A 1 92 ? -3.550 5.046 -5.609 1.00 97.56 92 ILE A CA 1
ATOM 710 C C . ILE A 1 92 ? -4.219 6.370 -5.240 1.00 97.56 92 ILE A C 1
ATOM 712 O O . ILE A 1 92 ? -4.344 7.263 -6.090 1.00 97.56 92 ILE A O 1
ATOM 716 N N . ARG A 1 93 ? -4.625 6.515 -3.981 1.00 97.62 93 ARG A N 1
ATOM 717 C CA . ARG A 1 93 ? -5.053 7.792 -3.415 1.00 97.62 93 ARG A CA 1
ATOM 718 C C . ARG A 1 93 ? -4.383 8.016 -2.067 1.00 97.62 93 ARG A C 1
ATOM 720 O O . ARG A 1 93 ? -4.459 7.155 -1.199 1.00 97.62 93 ARG A O 1
ATOM 727 N N . ILE A 1 94 ? -3.756 9.180 -1.912 1.00 97.19 94 ILE A N 1
ATOM 728 C CA . ILE A 1 94 ? -3.184 9.646 -0.647 1.00 97.19 94 ILE A CA 1
ATOM 729 C C . ILE A 1 94 ? -3.844 10.982 -0.302 1.00 97.1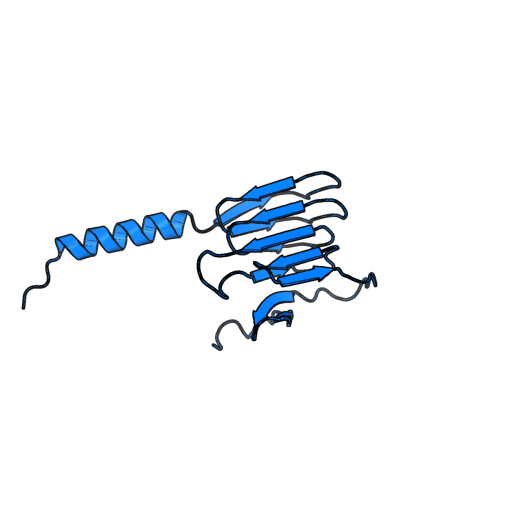9 94 ILE A C 1
ATOM 731 O O . ILE A 1 94 ? -3.671 11.968 -1.024 1.00 97.19 94 ILE A O 1
ATOM 735 N N . GLY A 1 95 ? -4.659 11.007 0.753 1.00 94.56 95 GLY A N 1
ATOM 736 C CA . GLY A 1 95 ? -5.495 12.160 1.093 1.00 94.56 95 GLY A CA 1
ATOM 737 C C . GLY A 1 95 ? -6.439 12.532 -0.058 1.00 94.56 95 GLY A C 1
ATOM 738 O O . GLY A 1 95 ? -7.298 11.744 -0.454 1.00 94.56 95 GLY A O 1
ATOM 739 N N . MET A 1 96 ? -6.286 13.729 -0.626 1.00 93.94 96 MET A N 1
ATOM 740 C CA . MET A 1 96 ? -7.053 14.184 -1.800 1.00 93.94 96 MET A CA 1
ATOM 741 C C . MET A 1 96 ? -6.388 13.856 -3.147 1.00 93.94 96 MET A C 1
ATOM 743 O O . MET A 1 96 ? -7.031 13.925 -4.196 1.00 93.94 96 MET A O 1
ATOM 747 N N . TYR A 1 97 ? -5.115 13.464 -3.139 1.00 95.75 97 TYR A N 1
ATOM 748 C CA . TYR A 1 97 ? -4.340 13.250 -4.354 1.00 95.75 97 TYR A CA 1
ATOM 749 C C . TYR A 1 97 ? -4.571 11.846 -4.891 1.00 95.75 97 TYR A C 1
ATOM 751 O O . TYR A 1 97 ? -4.365 10.864 -4.184 1.00 95.75 97 TYR A O 1
ATOM 759 N N . THR A 1 98 ? -4.989 11.739 -6.151 1.00 96.12 98 THR A N 1
ATOM 760 C CA . THR A 1 98 ? -5.357 10.459 -6.767 1.00 96.12 98 THR A CA 1
ATOM 761 C C . THR A 1 98 ? -4.620 10.252 -8.079 1.00 96.12 98 THR A C 1
ATOM 763 O O . THR A 1 98 ? -4.538 11.159 -8.908 1.00 96.12 98 THR A O 1
ATOM 766 N N . ARG A 1 99 ? -4.140 9.028 -8.311 1.00 94.69 99 ARG A N 1
ATOM 767 C CA . ARG A 1 99 ? -3.615 8.593 -9.606 1.00 94.69 99 ARG A CA 1
ATOM 768 C C . ARG A 1 99 ? -4.193 7.235 -9.979 1.00 94.69 99 ARG A C 1
ATOM 770 O O . ARG A 1 99 ? -4.007 6.259 -9.262 1.00 94.69 99 ARG A O 1
ATOM 777 N N . LYS A 1 100 ? -4.832 7.173 -11.146 1.00 91.69 100 LYS A N 1
ATOM 778 C CA . LYS A 1 100 ? -5.204 5.916 -11.807 1.00 91.69 100 LYS A CA 1
ATOM 779 C C . LYS A 1 100 ? -4.058 5.460 -12.698 1.00 91.69 100 LYS A C 1
ATOM 781 O O . LYS A 1 100 ? -3.506 6.278 -13.442 1.00 91.69 100 LYS A O 1
ATOM 786 N N . SER A 1 101 ? -3.693 4.186 -12.638 1.00 82.06 101 SER A N 1
ATOM 787 C CA . SER A 1 101 ? -2.703 3.649 -13.569 1.00 82.06 101 SER A CA 1
ATOM 788 C C . SER A 1 101 ? -3.328 3.457 -14.951 1.00 82.06 101 SER A C 1
ATOM 790 O O . SER A 1 101 ? -4.413 2.898 -15.094 1.00 82.06 101 SER A O 1
ATOM 792 N N . ARG A 1 102 ? -2.638 3.932 -15.993 1.00 63.41 102 ARG A N 1
ATOM 793 C CA . ARG A 1 102 ? -2.941 3.609 -17.393 1.00 63.41 102 ARG A CA 1
ATOM 794 C C . ARG A 1 102 ? -2.040 2.431 -17.753 1.00 63.41 102 ARG A C 1
ATOM 796 O O . ARG A 1 102 ? -0.904 2.638 -18.159 1.00 63.41 102 ARG A O 1
ATOM 803 N N . VAL A 1 103 ? -2.503 1.224 -17.450 1.00 53.56 103 VAL A N 1
ATOM 804 C CA . VAL A 1 103 ? -1.772 -0.055 -17.508 1.00 53.56 103 VAL A CA 1
ATOM 805 C C . VAL A 1 103 ? -0.628 -0.105 -18.537 1.00 53.56 103 VAL A C 1
ATOM 807 O O . VAL A 1 103 ? -0.858 0.012 -19.739 1.00 53.56 103 VAL A O 1
ATOM 810 N N . LYS A 1 104 ? 0.576 -0.458 -18.072 1.00 52.09 104 LYS A N 1
ATOM 811 C CA . LYS A 1 104 ? 1.405 -1.474 -18.737 1.00 52.09 104 LYS A CA 1
ATOM 812 C C . LYS A 1 104 ? 1.935 -2.426 -17.674 1.00 52.09 104 LYS A C 1
ATOM 814 O O . LYS A 1 104 ? 2.752 -2.034 -16.851 1.00 52.09 104 LYS A O 1
ATOM 819 N N . ARG A 1 105 ? 1.432 -3.661 -17.720 1.00 60.50 105 ARG A N 1
ATOM 820 C CA . ARG A 1 105 ? 1.973 -4.810 -16.995 1.00 60.50 105 ARG A CA 1
ATOM 821 C C . ARG A 1 105 ? 3.411 -4.992 -17.445 1.00 60.50 105 ARG A C 1
ATOM 823 O O . ARG A 1 105 ? 3.639 -5.316 -18.612 1.00 60.50 105 ARG A O 1
ATOM 830 N N . SER A 1 106 ? 4.364 -4.768 -16.558 1.00 54.47 106 SER A N 1
ATOM 831 C CA . SER A 1 106 ? 5.742 -5.141 -16.843 1.00 54.47 106 SER A CA 1
ATOM 832 C C . SER A 1 106 ? 6.155 -6.172 -15.817 1.00 54.47 106 SER A C 1
ATOM 834 O O . SER A 1 106 ? 6.341 -5.839 -14.653 1.00 54.47 106 SER A O 1
ATOM 836 N N . GLY A 1 107 ? 6.352 -7.415 -16.266 1.00 60.06 107 GLY A N 1
ATOM 837 C CA . GLY A 1 107 ? 7.090 -8.448 -15.531 1.00 60.06 107 GLY A CA 1
ATOM 838 C C . GLY A 1 107 ? 8.578 -8.099 -15.423 1.00 60.06 107 GLY A C 1
ATOM 839 O O . GLY A 1 107 ? 9.439 -8.897 -15.776 1.00 60.06 107 GLY A O 1
ATOM 840 N N . GLY A 1 108 ? 8.867 -6.855 -15.042 1.00 67.38 108 GLY A N 1
ATOM 841 C CA . GLY A 1 108 ? 10.201 -6.347 -14.802 1.00 67.38 108 GLY A CA 1
ATOM 842 C C . GLY A 1 108 ? 10.734 -6.828 -13.452 1.00 67.38 108 GLY A C 1
ATOM 843 O O . GLY A 1 108 ? 9.996 -7.398 -12.648 1.00 67.38 108 GLY A O 1
ATOM 844 N N . PRO A 1 109 ? 12.026 -6.595 -13.185 1.00 77.38 109 PRO A N 1
ATOM 845 C CA . PRO A 1 109 ? 12.644 -6.994 -11.927 1.00 77.38 109 PRO A CA 1
ATOM 846 C C . PRO A 1 109 ? 11.963 -6.318 -10.730 1.00 77.38 109 PRO A C 1
ATOM 848 O O . PRO A 1 109 ? 11.475 -5.190 -10.851 1.00 77.38 109 PRO A O 1
ATOM 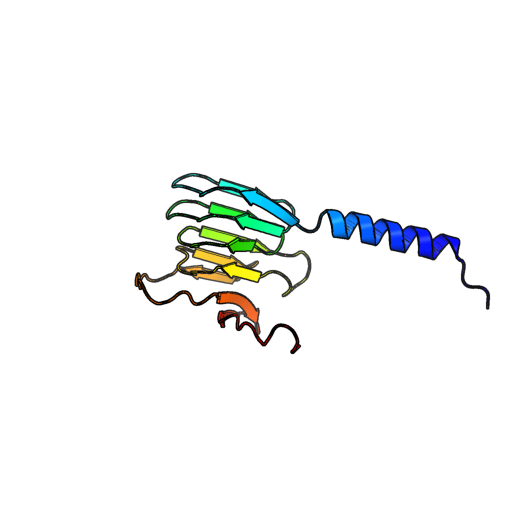851 N N . MET A 1 110 ? 11.994 -6.983 -9.570 1.00 83.75 110 MET A N 1
ATOM 852 C CA . MET A 1 110 ? 11.532 -6.424 -8.297 1.00 83.75 110 MET A CA 1
ATOM 853 C C . MET A 1 110 ? 12.192 -5.067 -8.049 1.00 83.75 110 MET A C 1
ATOM 855 O O . MET A 1 110 ? 13.405 -4.973 -7.857 1.00 83.75 110 MET A O 1
ATOM 859 N N . ARG A 1 111 ? 11.384 -4.008 -8.071 1.00 87.62 111 ARG A N 1
ATOM 860 C CA . ARG A 1 111 ? 11.808 -2.638 -7.779 1.00 87.62 111 ARG A CA 1
ATOM 861 C C . ARG A 1 111 ? 10.825 -2.069 -6.770 1.00 87.62 111 ARG A C 1
ATOM 863 O O . ARG A 1 111 ? 9.811 -1.511 -7.199 1.00 87.62 111 ARG A O 1
ATOM 870 N N . PRO A 1 112 ? 11.111 -2.221 -5.465 1.00 93.19 112 PRO A N 1
ATOM 871 C CA . PRO A 1 112 ? 10.267 -1.668 -4.426 1.00 93.19 112 PRO A CA 1
ATOM 872 C C . PRO A 1 112 ? 10.100 -0.170 -4.639 1.00 93.19 112 PRO A C 1
ATOM 874 O O . PRO A 1 112 ? 11.066 0.531 -4.945 1.00 93.19 112 PRO A O 1
ATOM 877 N N . LYS A 1 113 ? 8.870 0.318 -4.520 1.00 93.81 113 LYS A N 1
ATOM 878 C CA . LYS A 1 113 ? 8.551 1.732 -4.697 1.00 93.81 113 LYS A CA 1
ATOM 879 C C . LYS A 1 113 ? 7.810 2.265 -3.493 1.00 93.81 113 LYS A C 1
ATOM 881 O O . LYS A 1 113 ? 7.016 1.548 -2.888 1.00 93.81 113 LYS A O 1
ATOM 886 N N . MET A 1 114 ? 8.028 3.541 -3.221 1.00 95.44 114 MET A N 1
ATOM 887 C CA . MET A 1 114 ? 7.223 4.340 -2.315 1.00 95.44 114 MET A CA 1
ATOM 888 C C . MET A 1 114 ? 6.505 5.420 -3.118 1.00 95.44 114 MET A C 1
ATOM 890 O O . MET A 1 114 ? 7.079 6.033 -4.020 1.00 95.44 114 MET A O 1
ATOM 894 N N . CYS A 1 115 ? 5.236 5.629 -2.804 1.00 96.00 115 CYS A N 1
ATOM 895 C CA . CYS A 1 115 ? 4.443 6.746 -3.262 1.00 96.00 115 CYS A CA 1
ATOM 896 C C . CYS A 1 115 ? 4.084 7.633 -2.077 1.00 96.00 115 CYS A C 1
ATOM 898 O O . CYS A 1 115 ? 3.579 7.137 -1.074 1.00 96.00 115 CYS A O 1
ATOM 900 N N . ARG A 1 116 ? 4.309 8.937 -2.213 1.00 94.62 116 ARG A N 1
ATOM 901 C CA . ARG A 1 116 ? 3.977 9.948 -1.203 1.00 94.62 116 ARG A CA 1
ATOM 902 C C . ARG A 1 116 ? 3.568 11.249 -1.870 1.00 94.62 116 ARG A C 1
ATOM 904 O O . ARG A 1 116 ? 3.789 11.441 -3.070 1.00 94.62 116 ARG A O 1
ATOM 911 N N . VAL A 1 117 ? 2.984 12.145 -1.091 1.00 94.19 117 VAL A N 1
ATOM 912 C CA . VAL A 1 117 ? 2.665 13.498 -1.545 1.00 94.19 117 VAL A CA 1
ATOM 913 C C . VAL A 1 117 ? 3.891 14.387 -1.346 1.00 94.19 117 VAL A C 1
ATOM 915 O O . VAL A 1 117 ? 4.400 14.501 -0.237 1.00 94.19 117 VAL A O 1
ATOM 918 N N . LYS A 1 118 ? 4.368 15.026 -2.415 1.00 91.06 118 LYS A N 1
ATOM 919 C CA . LYS A 1 118 ? 5.408 16.064 -2.367 1.00 91.06 118 LYS A CA 1
ATOM 920 C C . LYS A 1 118 ? 5.012 17.193 -3.310 1.00 91.06 118 LYS A C 1
ATOM 922 O O . LYS A 1 118 ? 4.683 16.929 -4.466 1.00 91.06 118 LYS A O 1
ATOM 927 N N . ASN A 1 119 ? 5.048 18.437 -2.827 1.00 90.56 119 ASN A N 1
ATOM 928 C CA . ASN A 1 119 ? 4.632 19.625 -3.588 1.00 90.56 119 ASN A CA 1
ATOM 929 C C . ASN A 1 119 ? 3.255 19.432 -4.257 1.00 90.56 119 ASN A C 1
ATOM 931 O O . ASN A 1 119 ? 3.118 19.606 -5.470 1.00 90.56 119 ASN A O 1
ATOM 935 N N . ASP A 1 120 ? 2.274 18.970 -3.476 1.00 91.25 120 ASP A N 1
ATOM 936 C CA . ASP A 1 120 ? 0.889 18.727 -3.909 1.00 91.25 120 ASP A CA 1
ATOM 937 C C . ASP A 1 120 ? 0.738 17.754 -5.089 1.00 91.25 120 ASP A C 1
ATOM 939 O O . ASP A 1 120 ? -0.190 17.830 -5.900 1.00 91.25 120 ASP A O 1
ATOM 943 N N . ARG A 1 121 ? 1.679 16.814 -5.216 1.00 91.88 121 ARG A N 1
ATOM 944 C CA . ARG A 1 121 ? 1.672 15.786 -6.259 1.00 91.88 121 ARG A CA 1
ATOM 945 C C . ARG A 1 121 ? 2.080 14.437 -5.697 1.00 91.88 121 ARG A C 1
ATOM 947 O O . ARG A 1 121 ? 2.903 14.345 -4.793 1.00 91.88 121 ARG A O 1
ATOM 954 N N . LEU A 1 122 ? 1.535 13.374 -6.285 1.00 94.19 122 LEU A N 1
ATOM 955 C CA . LEU A 1 122 ? 1.983 12.015 -5.998 1.00 94.19 122 LEU A CA 1
ATOM 956 C C . LEU A 1 122 ? 3.328 11.760 -6.684 1.00 94.19 122 LEU A C 1
ATOM 958 O O . LEU A 1 122 ? 3.406 11.680 -7.915 1.00 94.19 122 LEU A O 1
ATOM 962 N N . CYS A 1 123 ? 4.369 11.596 -5.879 1.00 93.31 123 CYS A N 1
ATOM 963 C CA . CYS A 1 123 ? 5.711 11.224 -6.308 1.00 93.31 123 CYS A CA 1
ATOM 964 C C . CYS A 1 123 ? 5.929 9.728 -6.086 1.00 93.31 123 CYS A C 1
ATOM 966 O O . CYS A 1 123 ? 5.400 9.168 -5.134 1.00 93.31 123 CYS A O 1
ATOM 968 N N . PHE A 1 124 ? 6.680 9.087 -6.984 1.00 93.12 124 PHE A N 1
ATOM 969 C CA . PHE A 1 124 ? 6.996 7.660 -6.929 1.00 93.12 124 PHE A CA 1
ATOM 970 C C . PHE A 1 124 ? 8.508 7.504 -6.976 1.00 93.12 124 PHE A C 1
ATOM 972 O O . PHE A 1 124 ? 9.127 7.883 -7.971 1.00 93.12 124 PHE A O 1
ATOM 979 N N . GLU A 1 125 ? 9.083 6.933 -5.931 1.00 91.50 125 GLU A N 1
ATOM 980 C CA . GLU A 1 125 ? 10.523 6.721 -5.802 1.00 91.50 125 GLU A CA 1
ATOM 981 C C . GLU A 1 125 ? 10.827 5.242 -5.599 1.00 91.50 125 GLU A C 1
ATOM 983 O O . GLU A 1 125 ? 9.997 4.493 -5.085 1.00 91.50 125 GLU A O 1
ATOM 988 N N . THR A 1 126 ? 11.995 4.803 -6.063 1.00 91.00 126 THR A N 1
ATOM 989 C CA . THR A 1 126 ? 12.457 3.436 -5.804 1.00 91.00 126 THR A CA 1
ATOM 990 C C . THR A 1 126 ? 13.078 3.405 -4.416 1.00 91.00 126 THR A C 1
ATOM 992 O O . THR A 1 126 ? 13.897 4.261 -4.098 1.00 91.00 126 THR A O 1
ATOM 995 N N . ILE A 1 127 ? 12.704 2.423 -3.600 1.00 89.75 127 ILE A N 1
ATOM 996 C CA . ILE A 1 127 ? 13.334 2.207 -2.299 1.00 89.75 127 ILE A CA 1
ATOM 997 C C . ILE A 1 127 ? 14.648 1.470 -2.556 1.00 89.75 127 ILE A C 1
ATOM 999 O O . ILE A 1 127 ? 14.662 0.368 -3.113 1.00 89.75 127 ILE A O 1
ATOM 1003 N N . HIS A 1 128 ? 15.754 2.098 -2.175 1.00 84.56 128 HIS A N 1
ATOM 1004 C CA . HIS A 1 128 ? 17.089 1.519 -2.257 1.00 84.56 128 HIS A CA 1
ATOM 1005 C C . HIS A 1 128 ? 17.490 0.967 -0.887 1.00 84.56 128 HIS A C 1
ATOM 1007 O O . HIS A 1 128 ? 17.163 1.562 0.134 1.00 84.56 128 HIS A O 1
ATOM 1013 N N . GLY A 1 129 ? 18.246 -0.135 -0.852 1.00 68.00 129 GLY A N 1
ATOM 1014 C CA . GLY A 1 129 ? 18.741 -0.729 0.401 1.00 68.00 129 GLY A CA 1
ATOM 1015 C C . GLY A 1 129 ? 19.738 0.141 1.182 1.00 68.00 129 GLY A C 1
ATOM 1016 O O . GLY A 1 129 ? 20.198 -0.276 2.237 1.00 68.00 129 GLY A O 1
ATOM 1017 N N . THR A 1 130 ? 20.081 1.323 0.667 1.00 59.28 130 THR A N 1
ATOM 1018 C CA . THR A 1 130 ? 21.102 2.228 1.208 1.00 59.28 130 THR A CA 1
ATOM 1019 C C . THR A 1 130 ? 20.588 3.616 1.597 1.00 59.28 130 THR A C 1
ATOM 1021 O O . THR A 1 130 ? 21.322 4.323 2.272 1.00 59.28 130 THR A O 1
ATOM 1024 N N . ASN A 1 131 ? 19.348 3.999 1.257 1.00 47.09 131 ASN A N 1
ATOM 1025 C CA . ASN A 1 131 ? 18.816 5.340 1.545 1.00 47.09 131 ASN A CA 1
ATOM 1026 C C . ASN A 1 131 ? 17.462 5.257 2.265 1.00 47.09 131 ASN A C 1
ATOM 1028 O O . ASN A 1 131 ? 16.410 5.257 1.628 1.00 47.09 131 ASN A O 1
ATOM 1032 N N . LEU A 1 132 ? 17.499 5.199 3.596 1.00 52.06 132 LEU A N 1
ATOM 1033 C CA . LEU A 1 132 ? 16.372 5.559 4.472 1.00 52.06 132 LEU A CA 1
ATOM 1034 C C . LEU A 1 132 ? 16.773 6.659 5.480 1.00 52.06 132 LEU A C 1
ATOM 1036 O O . LEU A 1 132 ? 16.061 6.880 6.449 1.00 52.06 132 LEU A O 1
ATOM 1040 N N . LEU A 1 133 ? 17.922 7.319 5.271 1.00 47.09 133 LEU A N 1
ATOM 1041 C CA . LEU A 1 133 ? 18.545 8.243 6.232 1.00 47.09 133 LEU A CA 1
ATOM 1042 C C . LEU A 1 133 ? 18.842 9.641 5.668 1.00 47.09 133 LEU A C 1
ATOM 1044 O O . LEU A 1 133 ? 19.678 10.343 6.224 1.00 47.09 133 LEU A O 1
ATOM 1048 N N . GLU A 1 134 ? 18.193 10.065 4.586 1.00 45.03 134 GLU A N 1
ATOM 1049 C CA . GLU A 1 134 ? 18.353 11.445 4.113 1.00 45.03 134 GLU A CA 1
ATOM 1050 C C . GLU A 1 134 ? 16.986 12.125 4.020 1.00 45.03 134 GLU A C 1
ATOM 1052 O O . GLU A 1 134 ? 16.174 11.808 3.145 1.00 45.03 134 GLU A O 1
ATOM 1057 N N . GLU A 1 135 ? 16.751 12.995 5.008 1.00 41.06 135 GLU A N 1
ATOM 1058 C CA . GLU A 1 135 ? 15.661 13.975 5.105 1.00 41.06 135 GLU A CA 1
ATOM 1059 C C . GLU A 1 135 ? 15.778 15.069 4.030 1.00 41.06 135 GLU A C 1
ATOM 1061 O O . GLU A 1 135 ? 16.909 15.547 3.773 1.00 41.06 135 GLU A O 1
#

Foldseek 3Di:
DDDDPVVVVVVVVVVVVVVVQQEDEDEDEFDAPAEAEEAHEYEYNYEDADNYEYEHQAEYEYAEYAAEEYEYEHPDPWRYKYKYQHYNYCKYHYPNEIDGDPDDDDPDDRFIWMWIADPNYTDIDTDDPPDPPDD

Secondary structure (DSSP, 8-state):
----HHHHHHHHHHHHHHHHTSEEEEES-B-TT-EEEESSEEEEES-B-TT-EEEESS-EEEEEEE-SEEEE--SSTTT-EEEEEEE--SEEEETTEEEE------------EEEEEETTEEEEEEPPTT-SS--

Sequence (135 aa):
MTGNIWRKEKEDRQDEEELKNIGQFFRGTLRFGQVLESETGIVIIGDVEPGAQVIARGSVVVIGHLKGTVYAQSPEPGEAFVAALYMEPELIRIGMYTRKSRVKRSGGPMRPKMCRVKNDRLCFETIHGTNLLEE

pLDDT: mean 85.47, std 16.22, range [41.06, 98.69]